Protein AF-A0A2N1JM98-F1 (afdb_monomer_lite)

Foldseek 3Di:
DVVLCVVLVVLLVLLLVLLVVCVVDDLVSNLVSLVVNLVSLVVQLVDDDDPVCNVVSNVLSVQLNVLSVVLNVCSVVVHDNVVSSVSNNVSSVSNCVSVVD

Radius of gyration: 13.34 Å; chains: 1; bounding box: 35×18×38 Å

Sequence (101 aa):
MGAFAAQVQLHLDDARTGLGMLDGSSPADAAQIVDQLQQDAERLAETATPSEIEDDWSSSVGEYQSALTALRSAVDKGADTSGATDAARAMLQTLRDLLDI

Secondary structure (DSSP, 8-state):
-HHHHHHHHHHHHHHHHHHHHTTT--HHHHHHHHHHHHHHHHHHHHSPPPTTTHHHHHHHHHHHHHHHHHHHHHHHTT---HHHHHHHHHHHHHHHHTTT-

Structure (mmCIF, N/CA/C/O backbone):
data_AF-A0A2N1JM98-F1
#
_entry.id   AF-A0A2N1JM98-F1
#
loop_
_atom_site.group_PDB
_atom_site.id
_atom_site.type_symbol
_atom_site.label_atom_id
_atom_site.label_alt_id
_atom_site.label_comp_id
_atom_site.label_a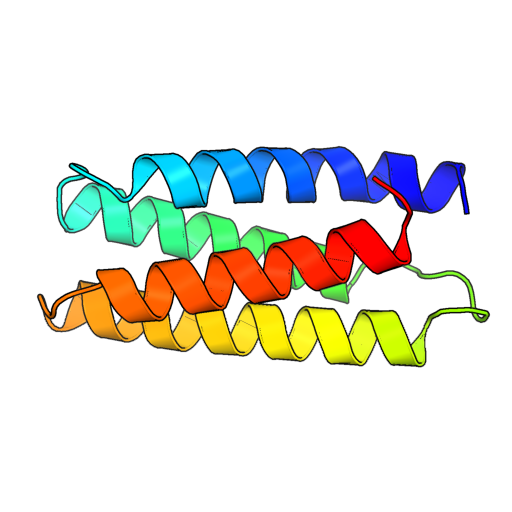sym_id
_atom_site.label_entity_id
_atom_site.label_seq_id
_atom_site.pdbx_PDB_ins_code
_atom_site.Cartn_x
_atom_site.Cartn_y
_atom_site.Cartn_z
_atom_site.occupancy
_atom_site.B_iso_or_equiv
_atom_site.auth_seq_id
_atom_site.auth_comp_id
_atom_site.auth_asym_id
_atom_site.auth_atom_id
_atom_site.pdbx_PDB_model_num
ATOM 1 N N . MET A 1 1 ? -17.260 -1.010 11.863 1.00 69.94 1 MET A N 1
ATOM 2 C CA . MET A 1 1 ? -16.816 -1.456 10.526 1.00 69.94 1 MET A CA 1
ATOM 3 C C . MET A 1 1 ? -17.354 -0.588 9.385 1.00 69.94 1 MET A C 1
ATOM 5 O O . MET A 1 1 ? -16.562 0.152 8.828 1.00 69.94 1 MET A O 1
ATOM 9 N N . GLY A 1 2 ? -18.660 -0.566 9.075 1.00 81.81 2 GLY A N 1
ATOM 10 C CA . GLY A 1 2 ? -19.176 0.053 7.831 1.00 81.81 2 GLY A CA 1
ATOM 11 C C . GLY A 1 2 ? -18.787 1.514 7.527 1.00 81.81 2 GLY A C 1
ATOM 12 O O . GLY A 1 2 ? -18.487 1.822 6.381 1.00 81.81 2 GLY A O 1
ATOM 13 N N . ALA A 1 3 ? -18.741 2.410 8.522 1.00 87.06 3 ALA A N 1
ATOM 14 C CA . ALA A 1 3 ? -18.338 3.806 8.289 1.00 87.06 3 ALA A CA 1
ATOM 15 C C . ALA A 1 3 ? -16.837 3.953 7.978 1.00 87.06 3 ALA A C 1
ATOM 17 O O . ALA A 1 3 ? -16.470 4.716 7.092 1.00 87.06 3 ALA A O 1
ATOM 18 N N . PHE A 1 4 ? -15.989 3.191 8.677 1.00 91.31 4 PHE A N 1
ATOM 19 C CA . PHE A 1 4 ? -14.549 3.148 8.419 1.00 91.31 4 PHE A CA 1
ATOM 20 C C . PHE A 1 4 ? -14.257 2.504 7.060 1.00 91.31 4 PHE A C 1
ATOM 22 O O . PHE A 1 4 ? -13.557 3.098 6.249 1.00 91.31 4 PHE A O 1
ATOM 29 N N . ALA A 1 5 ? -14.870 1.349 6.772 1.00 91.44 5 ALA A N 1
ATOM 30 C CA . ALA A 1 5 ? -14.721 0.669 5.487 1.00 91.44 5 ALA A CA 1
ATOM 31 C C . ALA A 1 5 ? -15.116 1.586 4.319 1.00 91.44 5 ALA A C 1
ATOM 33 O O . ALA A 1 5 ? -14.336 1.751 3.390 1.00 91.44 5 ALA A O 1
ATOM 34 N N . ALA A 1 6 ? -16.257 2.280 4.406 1.00 90.75 6 ALA A N 1
ATOM 35 C CA . ALA A 1 6 ? -16.677 3.239 3.383 1.00 90.75 6 ALA A CA 1
ATOM 36 C C . ALA A 1 6 ? -15.706 4.425 3.220 1.00 90.75 6 ALA A C 1
ATOM 38 O O . ALA A 1 6 ? -15.557 4.944 2.116 1.00 90.75 6 ALA A O 1
ATOM 39 N N . GLN A 1 7 ? -15.049 4.857 4.302 1.00 92.00 7 GLN A N 1
ATOM 40 C CA . GLN A 1 7 ? -14.068 5.942 4.267 1.00 92.00 7 GLN A CA 1
ATOM 41 C C . GLN A 1 7 ? -12.793 5.541 3.515 1.00 92.00 7 GLN A C 1
ATOM 43 O O . GLN A 1 7 ? -12.280 6.333 2.729 1.00 92.00 7 GLN A O 1
ATOM 48 N N . VAL A 1 8 ? -12.284 4.328 3.739 1.00 94.75 8 VAL A N 1
ATOM 49 C CA . VAL A 1 8 ? -11.033 3.861 3.115 1.00 94.75 8 VAL A CA 1
ATOM 50 C C . VAL A 1 8 ? -11.248 3.179 1.764 1.00 94.75 8 VAL A C 1
ATOM 52 O O . VAL A 1 8 ? -10.320 3.115 0.962 1.00 94.75 8 VAL A O 1
ATOM 55 N N . GLN A 1 9 ? -12.467 2.716 1.470 1.00 93.69 9 GLN A N 1
ATOM 56 C CA . GLN A 1 9 ? -12.789 1.974 0.251 1.00 93.69 9 GLN A CA 1
ATOM 57 C C . GLN A 1 9 ? -12.407 2.727 -1.027 1.00 93.69 9 GLN A C 1
ATOM 59 O O . GLN A 1 9 ? -11.836 2.114 -1.923 1.00 93.69 9 GLN A O 1
ATOM 64 N N . LEU A 1 10 ? -12.663 4.040 -1.104 1.00 92.00 10 LEU A N 1
ATOM 65 C CA . LEU A 1 10 ? -12.308 4.836 -2.286 1.00 92.00 10 LEU A CA 1
ATOM 66 C C . LEU A 1 10 ? -10.805 4.745 -2.587 1.00 92.00 10 LEU A C 1
ATOM 68 O O . LEU A 1 10 ? -10.420 4.442 -3.710 1.00 92.00 10 LEU A O 1
ATOM 72 N N . HIS A 1 11 ? -9.964 4.915 -1.565 1.00 93.94 11 HIS A N 1
ATOM 73 C CA . HIS A 1 11 ? -8.512 4.817 -1.705 1.00 93.94 11 HIS A CA 1
ATOM 74 C C . HIS A 1 11 ? -8.059 3.396 -2.072 1.00 93.94 11 HIS A C 1
ATOM 76 O O . HIS A 1 11 ? -7.132 3.231 -2.860 1.00 93.94 11 HIS A O 1
ATOM 82 N N . LEU A 1 12 ? -8.715 2.360 -1.540 1.00 96.00 12 LEU A N 1
ATOM 83 C CA . LEU A 1 12 ? -8.391 0.963 -1.853 1.00 96.00 12 LEU A CA 1
ATOM 84 C C . LEU A 1 12 ? -8.814 0.564 -3.280 1.00 96.00 12 LEU A C 1
ATOM 86 O O . LEU A 1 12 ? -8.120 -0.217 -3.935 1.00 96.00 12 LEU A O 1
ATOM 90 N N . ASP A 1 13 ? -9.938 1.084 -3.774 1.00 95.62 13 ASP A N 1
ATOM 91 C CA . ASP A 1 13 ? -10.420 0.867 -5.144 1.00 95.62 13 ASP A CA 1
ATOM 92 C C . ASP A 1 13 ? -9.561 1.633 -6.168 1.00 95.62 13 ASP A C 1
ATOM 94 O O . ASP A 1 13 ? -9.172 1.075 -7.205 1.00 95.62 13 ASP A O 1
ATOM 98 N N . ASP A 1 14 ? -9.187 2.874 -5.847 1.00 94.06 14 ASP A N 1
ATOM 99 C CA . ASP A 1 14 ? -8.250 3.672 -6.641 1.00 94.06 14 ASP A CA 1
ATOM 100 C C . ASP A 1 14 ? -6.874 3.000 -6.687 1.00 94.06 14 ASP A C 1
ATOM 102 O O . ASP A 1 14 ? -6.291 2.853 -7.764 1.00 94.06 14 ASP A O 1
ATOM 106 N N . ALA A 1 15 ? -6.391 2.480 -5.554 1.00 96.00 15 ALA A N 1
ATOM 107 C CA . ALA A 1 15 ? -5.130 1.754 -5.488 1.00 96.00 15 ALA A CA 1
ATOM 108 C C . ALA A 1 15 ? -5.118 0.506 -6.379 1.00 96.00 15 ALA A C 1
ATOM 110 O O . ALA A 1 15 ? -4.157 0.260 -7.114 1.00 96.00 15 ALA A O 1
ATOM 111 N N . ARG A 1 16 ? -6.214 -0.262 -6.372 1.00 96.25 16 ARG A N 1
ATOM 112 C CA . ARG A 1 16 ? -6.376 -1.442 -7.232 1.00 96.25 16 ARG A CA 1
ATOM 113 C C . ARG A 1 16 ? -6.308 -1.058 -8.705 1.00 96.25 16 ARG A C 1
ATOM 115 O O . ARG A 1 16 ? -5.668 -1.749 -9.498 1.00 96.25 16 ARG A O 1
ATOM 122 N N . THR A 1 17 ? -6.962 0.043 -9.057 1.00 95.00 17 THR A N 1
ATOM 123 C CA . THR A 1 17 ? -6.979 0.574 -10.418 1.00 95.00 17 THR A CA 1
ATOM 124 C C . THR A 1 17 ? -5.588 1.052 -10.836 1.00 95.00 17 THR A C 1
ATOM 126 O O . THR A 1 17 ? -5.104 0.648 -11.892 1.00 95.00 17 THR A O 1
ATOM 129 N N . GLY A 1 18 ? -4.902 1.824 -9.988 1.00 95.12 18 GLY A N 1
ATOM 130 C CA . GLY A 1 18 ? -3.543 2.309 -10.235 1.00 95.12 18 GLY A CA 1
ATOM 131 C C . GLY A 1 18 ? -2.538 1.173 -10.435 1.00 95.12 18 GLY A C 1
ATOM 132 O O . GLY A 1 18 ? -1.812 1.161 -11.426 1.00 95.12 18 GLY A O 1
ATOM 133 N N . LEU A 1 19 ? -2.559 0.149 -9.573 1.00 95.69 19 LEU A N 1
ATOM 134 C CA . LEU A 1 19 ? -1.724 -1.050 -9.738 1.00 95.69 19 LEU A CA 1
ATOM 135 C C . LEU A 1 19 ? -2.053 -1.839 -11.016 1.00 95.69 19 LEU A C 1
ATOM 137 O O . LEU A 1 19 ? -1.188 -2.525 -11.559 1.00 95.69 19 LEU A O 1
ATOM 141 N N . GLY A 1 20 ? -3.294 -1.775 -11.504 1.00 94.12 20 GLY A N 1
ATOM 142 C CA . GLY A 1 20 ? -3.695 -2.352 -12.790 1.00 94.12 20 GLY A CA 1
ATOM 143 C C . GLY A 1 20 ? -3.196 -1.557 -14.001 1.00 94.12 20 GLY A C 1
ATOM 144 O O . GLY A 1 20 ? -2.952 -2.139 -15.052 1.00 94.12 20 GLY A O 1
ATOM 145 N N . MET A 1 21 ? -3.007 -0.243 -13.857 1.00 93.00 21 MET A N 1
ATOM 146 C CA . MET A 1 21 ? -2.524 0.643 -14.925 1.00 93.00 21 MET A CA 1
ATOM 147 C C . MET A 1 21 ? -1.011 0.565 -15.147 1.00 93.00 21 MET A C 1
ATOM 149 O O . MET A 1 21 ? -0.535 0.969 -16.206 1.00 93.00 21 MET A O 1
ATOM 153 N N . LEU A 1 22 ? -0.241 0.051 -14.182 1.00 92.00 22 LEU A N 1
ATOM 154 C CA . LEU A 1 22 ? 1.216 -0.079 -14.315 1.00 92.00 22 LEU A CA 1
ATOM 155 C C . LEU A 1 22 ? 1.625 -0.967 -15.494 1.00 92.00 22 LEU A C 1
ATOM 157 O O . LEU A 1 22 ? 2.646 -0.709 -16.133 1.00 92.00 22 LEU A O 1
ATOM 161 N N . ASP A 1 23 ? 0.809 -1.970 -15.816 1.00 85.19 23 ASP A N 1
ATOM 162 C CA . ASP A 1 23 ? 1.043 -2.850 -16.953 1.00 85.19 23 ASP A CA 1
ATOM 163 C C . ASP A 1 23 ? 0.856 -2.075 -18.267 1.00 85.19 23 ASP A C 1
ATOM 165 O O . ASP A 1 23 ? -0.249 -1.701 -18.655 1.00 85.19 23 ASP A O 1
ATOM 169 N N . GLY A 1 24 ? 1.965 -1.826 -18.967 1.00 82.19 24 GLY A N 1
ATOM 170 C CA . GLY A 1 24 ? 1.978 -1.068 -20.223 1.00 82.19 24 GLY A CA 1
ATOM 171 C C . GLY A 1 24 ? 2.119 0.449 -20.063 1.00 82.19 24 GLY A C 1
ATOM 172 O O . GLY A 1 24 ? 2.138 1.153 -21.075 1.00 82.19 24 GLY A O 1
ATOM 173 N N . SER A 1 25 ? 2.265 0.954 -18.834 1.00 90.06 25 SER A N 1
ATOM 174 C CA . SER A 1 25 ? 2.607 2.358 -18.584 1.00 90.06 25 SER A CA 1
ATOM 175 C C . SER A 1 25 ? 4.049 2.673 -18.983 1.00 90.06 25 SER A C 1
ATOM 177 O O . SER A 1 25 ? 4.941 1.823 -18.910 1.00 90.06 25 SER A O 1
ATOM 179 N N . SER A 1 26 ? 4.308 3.923 -19.377 1.00 91.69 26 SER A N 1
ATOM 180 C CA . SER A 1 26 ? 5.687 4.392 -19.529 1.00 91.69 26 SER A CA 1
ATOM 181 C C . SER A 1 26 ? 6.376 4.476 -18.155 1.00 91.69 26 SER A C 1
ATOM 183 O O . SER A 1 26 ? 5.689 4.626 -17.147 1.00 91.69 26 SER A O 1
ATOM 185 N N . PRO A 1 27 ? 7.720 4.429 -18.061 1.00 90.62 27 PRO A N 1
ATOM 186 C CA . PRO A 1 27 ? 8.402 4.536 -16.767 1.00 90.62 27 PRO A CA 1
ATOM 187 C C . PRO A 1 27 ? 8.079 5.826 -15.996 1.00 90.62 27 PRO A C 1
ATOM 189 O O . PRO A 1 27 ? 8.021 5.809 -14.771 1.00 90.62 27 PRO A O 1
ATOM 192 N N . ALA A 1 28 ? 7.849 6.936 -16.706 1.00 92.31 28 ALA A N 1
ATOM 193 C CA . ALA A 1 28 ? 7.473 8.207 -16.091 1.00 92.31 28 ALA A CA 1
ATOM 194 C C . ALA A 1 28 ? 6.044 8.163 -15.528 1.00 92.31 28 ALA A C 1
ATOM 196 O O . ALA A 1 28 ? 5.825 8.574 -14.391 1.00 92.31 28 ALA A O 1
ATOM 197 N N . ASP A 1 29 ? 5.099 7.605 -16.291 1.00 94.75 29 ASP A N 1
ATOM 198 C CA . ASP A 1 29 ? 3.716 7.437 -15.832 1.00 94.75 29 ASP A CA 1
ATOM 199 C C . ASP A 1 29 ? 3.651 6.445 -14.666 1.00 94.75 29 ASP A C 1
ATOM 201 O O . ASP A 1 29 ? 2.986 6.700 -13.668 1.00 94.75 29 ASP A O 1
ATOM 205 N N . ALA A 1 30 ? 4.404 5.344 -14.747 1.00 95.19 30 ALA A N 1
ATOM 206 C CA . ALA A 1 30 ? 4.511 4.359 -13.679 1.00 95.19 30 ALA A CA 1
ATOM 207 C C . ALA A 1 30 ? 5.063 4.982 -12.391 1.00 95.19 30 ALA A C 1
ATOM 209 O O . ALA A 1 30 ? 4.523 4.728 -11.318 1.00 95.19 30 ALA A O 1
ATOM 210 N N . ALA A 1 31 ? 6.094 5.829 -12.483 1.00 96.12 31 ALA A N 1
ATOM 211 C CA . ALA A 1 31 ? 6.623 6.545 -11.325 1.00 96.12 31 ALA A CA 1
ATOM 212 C C . ALA A 1 31 ? 5.551 7.439 -10.689 1.00 96.12 31 ALA A C 1
ATOM 214 O O . ALA A 1 31 ? 5.332 7.357 -9.484 1.00 96.12 31 ALA A O 1
ATOM 215 N N . GLN A 1 32 ? 4.825 8.211 -11.503 1.00 96.56 32 GLN A N 1
ATOM 216 C CA . GLN A 1 32 ? 3.750 9.078 -11.025 1.00 96.56 32 GLN A CA 1
ATOM 217 C C . GLN A 1 32 ? 2.599 8.288 -10.380 1.00 96.56 32 GLN A C 1
ATOM 219 O O . GLN A 1 32 ? 2.073 8.706 -9.349 1.00 96.56 32 GLN A O 1
ATOM 224 N N . ILE A 1 33 ? 2.215 7.147 -10.960 1.00 96.50 33 ILE A N 1
ATOM 225 C CA . ILE A 1 33 ? 1.203 6.252 -10.385 1.00 96.50 33 ILE A CA 1
ATOM 226 C C . ILE A 1 33 ? 1.673 5.754 -9.016 1.00 96.50 33 ILE A C 1
ATOM 228 O O . ILE A 1 33 ? 0.928 5.856 -8.047 1.00 96.50 33 ILE A O 1
ATOM 232 N N . VAL A 1 34 ? 2.906 5.251 -8.908 1.00 97.12 34 VAL A N 1
ATOM 233 C CA . VAL A 1 34 ? 3.429 4.725 -7.638 1.00 97.12 34 VAL A CA 1
ATOM 234 C C . VAL A 1 34 ? 3.552 5.822 -6.577 1.00 97.12 34 VAL A C 1
ATOM 236 O O . VAL A 1 34 ? 3.189 5.577 -5.430 1.00 97.12 34 VAL A O 1
ATOM 239 N N . ASP A 1 35 ? 3.976 7.032 -6.947 1.00 97.50 35 ASP A N 1
ATOM 240 C CA . ASP A 1 35 ? 4.041 8.175 -6.025 1.00 97.50 35 ASP A CA 1
ATOM 241 C C . ASP A 1 35 ? 2.651 8.533 -5.464 1.00 97.50 35 ASP A C 1
ATOM 243 O O . ASP A 1 35 ? 2.517 8.862 -4.284 1.00 97.50 35 ASP A O 1
ATOM 247 N N . GLN A 1 36 ? 1.602 8.454 -6.290 1.00 96.69 36 GLN A N 1
ATOM 248 C CA . GLN A 1 36 ? 0.222 8.656 -5.843 1.00 96.69 36 GLN A CA 1
ATOM 249 C C . GLN A 1 36 ? -0.228 7.533 -4.896 1.00 96.69 36 GLN A C 1
ATOM 251 O O . GLN A 1 36 ? -0.772 7.814 -3.831 1.00 96.69 36 GLN A O 1
ATOM 256 N N . LEU A 1 37 ? 0.067 6.272 -5.231 1.00 97.62 37 LEU A N 1
ATOM 257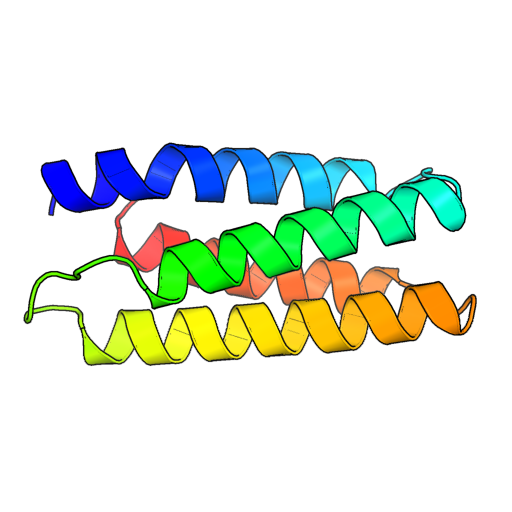 C CA . LEU A 1 37 ? -0.251 5.123 -4.375 1.00 97.62 37 LEU A CA 1
ATOM 258 C C . LEU A 1 37 ? 0.415 5.226 -2.998 1.00 97.62 37 LEU A C 1
ATOM 260 O O . LEU A 1 37 ? -0.197 4.865 -1.994 1.00 97.62 37 LEU A O 1
ATOM 264 N N . GLN A 1 38 ? 1.655 5.720 -2.935 1.00 97.88 38 GLN A N 1
ATOM 265 C CA . GLN A 1 38 ? 2.364 5.936 -1.672 1.00 97.88 38 GLN A CA 1
ATOM 266 C C . GLN A 1 38 ? 1.684 7.014 -0.821 1.00 97.88 38 GLN A C 1
ATOM 268 O O . GLN A 1 38 ? 1.471 6.793 0.369 1.00 97.88 38 GLN A O 1
ATOM 273 N N . GLN A 1 39 ? 1.261 8.127 -1.427 1.00 96.94 39 GLN A N 1
ATOM 274 C CA . GLN A 1 39 ? 0.502 9.170 -0.724 1.00 96.94 39 GLN A CA 1
ATOM 275 C C . GLN A 1 39 ? -0.846 8.657 -0.205 1.00 96.94 39 GLN A C 1
ATOM 277 O O . GLN A 1 39 ? -1.266 9.011 0.895 1.00 96.94 39 GLN A O 1
ATOM 282 N N . ASP A 1 40 ? -1.542 7.823 -0.976 1.00 95.88 40 ASP A N 1
ATOM 283 C CA . ASP A 1 40 ? -2.793 7.215 -0.520 1.00 95.88 40 ASP A CA 1
ATOM 284 C C . ASP A 1 40 ? -2.543 6.226 0.626 1.00 95.88 40 ASP A C 1
ATOM 286 O O . ASP A 1 40 ? -3.285 6.221 1.607 1.00 95.88 40 ASP A O 1
ATOM 290 N N . ALA A 1 41 ? -1.454 5.456 0.573 1.00 96.94 41 ALA A N 1
ATOM 291 C CA . ALA A 1 41 ? -1.057 4.570 1.663 1.00 96.94 41 ALA A CA 1
ATOM 292 C C . ALA A 1 41 ? -0.693 5.329 2.953 1.00 96.94 41 ALA A C 1
ATOM 294 O O . ALA A 1 41 ? -0.958 4.833 4.047 1.00 96.94 41 ALA A O 1
ATOM 295 N N . GLU A 1 42 ? -0.115 6.529 2.862 1.00 96.31 42 GLU A N 1
ATOM 296 C CA . GLU A 1 42 ? 0.096 7.414 4.018 1.00 96.31 42 GLU A CA 1
ATOM 297 C C . GLU A 1 42 ? -1.241 7.871 4.620 1.00 96.31 42 GLU A C 1
ATOM 299 O O . GLU A 1 42 ? -1.448 7.749 5.827 1.00 96.31 42 GLU A O 1
ATOM 304 N N . ARG A 1 43 ? -2.204 8.288 3.787 1.00 94.38 43 ARG A N 1
ATOM 305 C CA . ARG A 1 43 ? -3.555 8.658 4.256 1.00 94.38 43 ARG A CA 1
ATOM 306 C C . ARG A 1 43 ? -4.273 7.491 4.936 1.00 94.38 43 ARG A C 1
ATOM 308 O O . ARG A 1 43 ? -4.969 7.694 5.931 1.00 94.38 43 ARG A O 1
ATOM 315 N N . LEU A 1 44 ? -4.111 6.271 4.421 1.00 95.62 44 LEU A N 1
ATOM 316 C CA . LEU A 1 44 ? -4.659 5.059 5.039 1.00 95.62 44 LEU A CA 1
ATOM 317 C C . LEU A 1 44 ? -4.053 4.802 6.427 1.00 95.62 44 LEU A C 1
ATOM 319 O O . LEU A 1 44 ? -4.782 4.407 7.337 1.00 95.62 44 LEU A O 1
ATOM 323 N N . ALA A 1 45 ? -2.754 5.060 6.602 1.00 95.56 45 ALA A N 1
ATOM 324 C CA . ALA A 1 45 ? -2.074 4.926 7.891 1.00 95.56 45 ALA A CA 1
ATOM 325 C C . ALA A 1 45 ? -2.540 5.976 8.913 1.00 95.56 45 ALA A C 1
ATOM 327 O O . ALA A 1 45 ? -2.637 5.685 10.101 1.00 95.56 45 ALA A O 1
ATOM 328 N N . GLU A 1 46 ? -2.852 7.191 8.457 1.00 93.62 46 GLU A N 1
ATOM 329 C CA . GLU A 1 46 ? -3.339 8.286 9.307 1.00 93.62 46 GLU A CA 1
ATOM 330 C C . GLU A 1 46 ? -4.840 8.199 9.627 1.00 93.62 46 GLU A C 1
ATOM 332 O O . GLU A 1 46 ? -5.355 8.949 10.463 1.00 93.62 46 GLU A O 1
ATOM 337 N N . THR A 1 47 ? -5.573 7.306 8.960 1.00 93.12 47 THR A N 1
ATOM 338 C CA . THR A 1 47 ? -7.015 7.181 9.158 1.00 93.12 47 THR A CA 1
ATOM 339 C C . THR A 1 47 ? -7.317 6.525 10.503 1.00 93.12 47 THR A C 1
ATOM 341 O O . THR A 1 47 ? -6.839 5.434 10.796 1.00 93.12 47 THR A O 1
ATOM 344 N N . ALA A 1 48 ? -8.173 7.165 11.307 1.00 90.75 48 ALA A N 1
ATOM 345 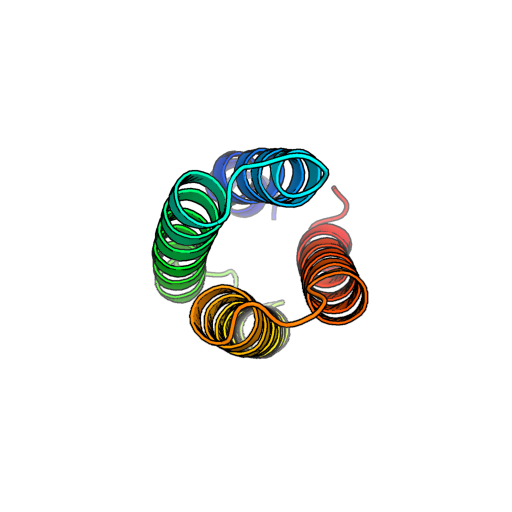C CA . ALA A 1 48 ? -8.614 6.618 12.585 1.00 90.75 48 ALA A CA 1
ATOM 346 C C . ALA A 1 48 ? -9.352 5.283 12.389 1.00 90.75 48 ALA A C 1
ATOM 348 O O . ALA A 1 48 ? -10.416 5.229 11.763 1.00 90.75 48 ALA A O 1
ATOM 349 N N . THR A 1 49 ? -8.790 4.217 12.949 1.00 92.19 49 THR A N 1
ATOM 350 C CA . THR A 1 49 ? -9.292 2.850 12.818 1.00 92.19 49 THR A CA 1
ATOM 351 C C . THR A 1 49 ? -10.107 2.427 14.042 1.00 92.19 49 THR A C 1
ATOM 353 O O . THR A 1 49 ? -9.921 2.945 15.146 1.00 92.19 49 THR A O 1
ATOM 356 N N . PRO A 1 50 ? -11.060 1.492 13.886 1.00 92.12 50 PRO A N 1
ATOM 357 C CA . PRO A 1 50 ? -11.691 0.837 15.023 1.00 92.12 50 PRO A CA 1
ATOM 358 C C . PRO A 1 50 ? -10.655 0.037 15.820 1.00 92.12 50 PRO A C 1
ATOM 360 O O . PRO A 1 50 ? -9.905 -0.739 15.234 1.00 92.12 50 PRO A O 1
ATOM 363 N N . SER A 1 51 ? -10.693 0.134 17.151 1.00 93.25 51 SER A N 1
ATOM 364 C CA . SER A 1 51 ? -9.764 -0.575 18.048 1.00 93.25 51 SER A CA 1
ATOM 365 C C . SER A 1 51 ? -9.760 -2.099 17.869 1.00 93.25 51 SER A C 1
ATOM 367 O O . SER A 1 51 ? -8.811 -2.763 18.256 1.00 93.25 51 SER A O 1
ATOM 369 N N . GLU A 1 52 ? -10.831 -2.668 17.306 1.00 93.12 52 GLU A N 1
ATOM 370 C CA . GLU A 1 52 ? -10.945 -4.104 17.012 1.00 93.12 52 GLU A CA 1
ATOM 371 C C . GLU A 1 52 ? -9.963 -4.584 15.932 1.00 93.12 52 GLU A C 1
ATOM 373 O O . GLU A 1 52 ? -9.648 -5.768 15.911 1.00 93.12 52 GLU A O 1
ATOM 378 N N . ILE A 1 53 ? -9.499 -3.692 15.047 1.00 94.31 53 ILE A N 1
ATOM 379 C CA . ILE A 1 53 ? -8.595 -4.012 13.928 1.00 94.31 53 ILE A CA 1
ATOM 380 C C . ILE A 1 53 ? -7.385 -3.078 13.848 1.00 94.31 53 ILE A C 1
ATOM 382 O O . ILE A 1 53 ? -6.696 -3.060 12.836 1.00 94.31 53 ILE A O 1
ATOM 386 N N . GLU A 1 54 ? -7.148 -2.254 14.867 1.00 94.19 54 GLU A N 1
ATOM 387 C CA . GLU A 1 54 ? -6.121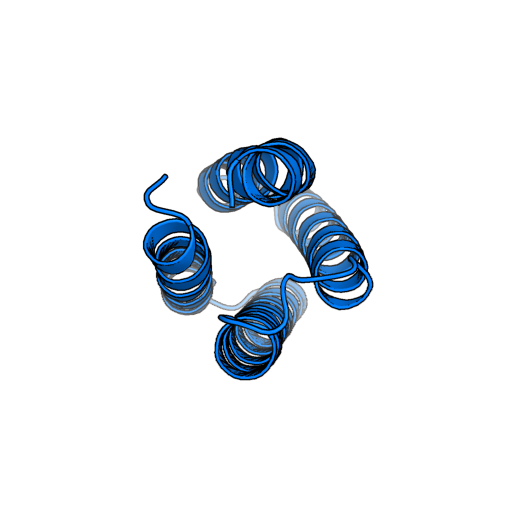 -1.206 14.831 1.00 94.19 54 GLU A CA 1
ATOM 388 C C . GLU A 1 54 ? -4.724 -1.775 14.547 1.00 94.19 54 GLU A C 1
ATOM 390 O O . GLU A 1 54 ? -4.041 -1.296 13.638 1.00 94.19 54 GLU A O 1
ATOM 395 N N . ASP A 1 55 ? -4.343 -2.838 15.259 1.00 95.81 55 ASP A N 1
ATOM 396 C CA . ASP A 1 55 ? -3.047 -3.501 15.094 1.00 95.81 55 ASP A CA 1
ATOM 397 C C . ASP A 1 55 ? -2.922 -4.175 13.716 1.00 95.81 55 ASP A C 1
ATOM 399 O O . ASP A 1 55 ? -1.938 -3.956 13.004 1.00 95.81 55 ASP A O 1
ATOM 403 N N . ASP A 1 56 ? -3.939 -4.943 13.307 1.00 96.12 56 ASP A N 1
ATOM 404 C CA . ASP A 1 56 ? -3.951 -5.661 12.024 1.00 96.12 56 ASP A CA 1
ATOM 405 C C . ASP A 1 56 ? -3.932 -4.692 10.834 1.00 96.12 56 ASP A C 1
ATOM 407 O O . ASP A 1 56 ? -3.213 -4.907 9.853 1.00 96.12 56 ASP A O 1
ATOM 411 N N . TRP A 1 57 ? -4.682 -3.591 10.932 1.00 96.00 57 TRP A N 1
ATOM 412 C CA . TRP A 1 57 ? -4.703 -2.531 9.930 1.00 96.00 57 TRP A CA 1
ATOM 413 C C . TRP A 1 57 ? -3.352 -1.832 9.830 1.00 96.00 57 TRP A C 1
ATOM 415 O O . TRP A 1 57 ? -2.805 -1.721 8.736 1.00 96.00 57 TRP A O 1
ATOM 425 N N . SER A 1 58 ? -2.792 -1.392 10.959 1.00 96.31 58 SER A N 1
ATOM 426 C CA . SER A 1 58 ? -1.497 -0.705 10.999 1.00 96.31 58 SER A CA 1
ATOM 427 C C . SER A 1 58 ? -0.384 -1.577 10.415 1.00 96.31 58 SER A C 1
ATOM 429 O O . SER A 1 58 ? 0.381 -1.130 9.556 1.00 96.31 58 SER A O 1
ATOM 431 N N . SER A 1 59 ? -0.353 -2.858 10.800 1.00 96.94 59 SER A N 1
ATOM 432 C CA . SER A 1 59 ? 0.588 -3.837 10.256 1.00 96.94 59 SER A CA 1
ATOM 433 C C . SER A 1 59 ? 0.416 -4.000 8.743 1.00 96.94 59 SER A C 1
ATOM 435 O O . SER A 1 59 ? 1.385 -3.875 7.993 1.00 96.94 59 SER A O 1
ATOM 437 N N . SER A 1 60 ? -0.817 -4.211 8.276 1.00 97.00 60 SER A N 1
ATOM 438 C CA . SER A 1 60 ? -1.109 -4.437 6.853 1.00 97.00 60 SER A CA 1
ATOM 439 C C . SER A 1 60 ? -0.823 -3.206 5.986 1.00 97.00 60 SER A C 1
ATOM 441 O O . SER A 1 60 ? -0.298 -3.335 4.879 1.00 97.00 60 SER A O 1
ATOM 443 N N . VAL A 1 61 ? -1.111 -1.993 6.479 1.00 97.56 61 VAL A N 1
ATOM 444 C CA . VAL A 1 61 ? -0.767 -0.749 5.772 1.00 97.56 61 VAL A CA 1
ATOM 445 C C . VAL A 1 61 ? 0.750 -0.585 5.699 1.00 97.56 61 VAL A C 1
ATOM 447 O O . VAL A 1 61 ? 1.264 -0.210 4.646 1.00 97.56 61 VAL A O 1
ATOM 450 N N . GLY A 1 62 ? 1.485 -0.922 6.764 1.00 97.94 62 GLY A N 1
ATOM 451 C CA . GLY A 1 62 ? 2.949 -0.903 6.760 1.00 97.94 62 GLY A CA 1
ATOM 452 C C . GLY A 1 62 ? 3.560 -1.866 5.734 1.00 97.94 62 GLY A C 1
ATOM 453 O O . GLY A 1 62 ? 4.485 -1.500 5.003 1.00 97.94 62 GLY A O 1
ATOM 454 N N . GLU A 1 63 ? 3.016 -3.079 5.615 1.00 98.06 63 GLU A N 1
ATOM 455 C CA . GLU A 1 63 ? 3.431 -4.046 4.590 1.00 98.06 63 GLU A CA 1
ATOM 456 C C . GLU A 1 63 ? 3.127 -3.542 3.172 1.00 98.06 63 GLU A C 1
ATOM 458 O O . GLU A 1 63 ? 3.987 -3.609 2.287 1.00 98.06 63 GLU A O 1
ATOM 463 N N . TYR A 1 64 ? 1.947 -2.952 2.964 1.00 98.25 64 TYR A N 1
ATOM 464 C CA . TYR A 1 64 ? 1.575 -2.339 1.691 1.00 98.25 64 TYR A CA 1
ATOM 465 C C . TYR A 1 64 ? 2.502 -1.170 1.311 1.00 98.25 64 TYR A C 1
ATOM 467 O O . TYR A 1 64 ? 3.017 -1.129 0.191 1.00 98.25 64 TYR A O 1
ATOM 475 N N . GLN A 1 65 ? 2.809 -0.266 2.246 1.00 98.38 65 GLN A N 1
ATOM 476 C CA . GLN A 1 65 ? 3.770 0.828 2.042 1.00 98.38 65 GLN A CA 1
ATOM 477 C C . GLN A 1 65 ? 5.174 0.310 1.688 1.00 98.38 65 GLN A C 1
ATOM 479 O O . GLN A 1 65 ? 5.856 0.867 0.819 1.00 98.38 65 GLN A O 1
ATOM 484 N N . SER A 1 66 ? 5.609 -0.781 2.326 1.00 98.19 66 SER A N 1
ATOM 485 C CA . SER A 1 66 ? 6.883 -1.434 2.015 1.00 98.19 66 SER A CA 1
ATOM 486 C C . SER A 1 66 ? 6.902 -1.987 0.585 1.00 98.19 66 SER A C 1
ATOM 488 O O . SER A 1 66 ? 7.851 -1.739 -0.167 1.00 98.19 66 SER A O 1
ATOM 490 N N . ALA A 1 67 ? 5.821 -2.653 0.165 1.00 98.31 67 ALA A N 1
ATOM 491 C CA . ALA A 1 67 ? 5.671 -3.166 -1.195 1.00 98.31 67 ALA A CA 1
ATOM 492 C C . ALA A 1 67 ? 5.690 -2.039 -2.244 1.00 98.31 67 ALA A C 1
ATOM 494 O O . ALA A 1 67 ? 6.399 -2.142 -3.248 1.00 98.31 67 ALA A O 1
ATOM 495 N N . LEU A 1 68 ? 4.997 -0.924 -1.986 1.00 98.25 68 LEU A N 1
ATOM 496 C CA . LEU A 1 68 ? 5.027 0.252 -2.861 1.00 98.25 68 LEU A CA 1
ATOM 497 C C . LEU A 1 68 ? 6.420 0.888 -2.945 1.00 98.25 68 LEU A C 1
ATOM 499 O O . LEU A 1 68 ? 6.843 1.311 -4.018 1.00 98.25 68 LEU A O 1
ATOM 503 N N . THR A 1 69 ? 7.173 0.903 -1.845 1.00 98.31 69 THR A N 1
ATOM 504 C CA . THR A 1 69 ? 8.559 1.396 -1.832 1.00 98.31 69 THR A CA 1
ATOM 505 C C . THR A 1 69 ? 9.475 0.521 -2.692 1.00 98.31 69 THR A C 1
ATOM 507 O O . THR A 1 69 ? 10.295 1.032 -3.462 1.00 98.31 69 THR A O 1
ATOM 510 N N . ALA A 1 70 ? 9.323 -0.803 -2.610 1.00 97.31 70 ALA A N 1
ATOM 511 C CA . ALA A 1 70 ? 10.057 -1.735 -3.463 1.00 97.31 70 ALA A CA 1
ATOM 512 C C . ALA A 1 70 ? 9.706 -1.537 -4.947 1.00 97.31 70 ALA A C 1
ATOM 514 O O . ALA A 1 70 ? 10.602 -1.477 -5.793 1.00 97.31 70 ALA A O 1
ATOM 515 N N . LEU A 1 71 ? 8.418 -1.363 -5.248 1.00 97.50 71 LEU A N 1
ATOM 516 C CA . LEU A 1 71 ? 7.920 -1.081 -6.589 1.00 97.50 71 LEU A CA 1
ATOM 517 C C . LEU A 1 71 ? 8.469 0.240 -7.141 1.00 97.50 71 LEU A C 1
ATOM 519 O O . LEU A 1 71 ? 8.988 0.264 -8.258 1.00 97.50 71 LEU A O 1
ATOM 523 N N . ARG A 1 72 ? 8.461 1.316 -6.347 1.00 97.69 72 ARG A N 1
ATOM 524 C CA . ARG A 1 72 ? 9.039 2.610 -6.737 1.00 97.69 72 ARG A CA 1
ATOM 525 C C . ARG A 1 72 ? 10.516 2.478 -7.088 1.00 97.69 72 ARG A C 1
ATOM 527 O O . ARG A 1 72 ? 10.954 3.009 -8.109 1.00 97.69 72 ARG A O 1
ATOM 534 N N . SER A 1 73 ? 11.261 1.713 -6.286 1.00 97.12 73 SER A N 1
ATOM 535 C CA . SER A 1 73 ? 12.677 1.433 -6.532 1.00 97.12 73 SER A CA 1
ATOM 536 C C . SER A 1 73 ? 12.907 0.637 -7.820 1.00 97.12 73 SER A C 1
ATOM 538 O O . SER A 1 73 ? 13.892 0.886 -8.515 1.00 97.12 73 SER A O 1
ATOM 540 N N . ALA A 1 74 ? 12.026 -0.313 -8.149 1.00 95.88 74 ALA A N 1
ATOM 541 C CA . ALA A 1 74 ? 12.096 -1.060 -9.404 1.00 95.88 74 ALA A CA 1
ATOM 542 C C . ALA A 1 74 ? 11.865 -0.139 -10.612 1.00 95.88 74 ALA A C 1
ATOM 544 O O . ALA A 1 74 ? 12.660 -0.171 -11.553 1.00 95.88 74 ALA A O 1
ATOM 545 N N . VAL A 1 75 ? 10.858 0.742 -10.538 1.00 95.62 75 VAL A N 1
ATOM 546 C CA . VAL A 1 75 ? 10.582 1.759 -11.566 1.00 95.62 75 VAL A CA 1
ATOM 547 C C . VAL A 1 75 ? 11.783 2.690 -11.764 1.00 95.62 75 VAL A C 1
ATOM 549 O O . VAL A 1 75 ? 12.238 2.855 -12.894 1.00 95.62 75 VAL A O 1
ATOM 552 N N . ASP A 1 76 ? 12.358 3.237 -10.685 1.00 95.50 76 ASP A N 1
ATOM 553 C CA . ASP A 1 76 ? 13.521 4.142 -10.762 1.00 95.50 76 ASP A CA 1
ATOM 554 C C . ASP A 1 76 ? 14.746 3.495 -11.411 1.00 95.50 76 ASP A C 1
ATOM 556 O O . ASP A 1 76 ? 15.513 4.147 -12.119 1.00 95.50 76 ASP A O 1
ATOM 560 N N . LYS A 1 77 ? 14.948 2.200 -11.161 1.00 95.25 77 LYS A N 1
ATOM 561 C CA . LYS A 1 77 ? 16.066 1.437 -11.725 1.00 95.25 77 LYS A CA 1
ATOM 562 C C . LYS A 1 77 ? 15.807 0.981 -13.162 1.00 95.25 77 LYS A C 1
ATOM 564 O O . LYS A 1 77 ? 16.708 0.395 -13.760 1.00 95.25 77 LYS A O 1
ATOM 569 N N . GLY A 1 78 ? 14.603 1.198 -13.698 1.00 91.44 78 GLY A N 1
ATOM 570 C CA . GLY A 1 78 ? 14.162 0.604 -14.961 1.00 91.44 78 GLY A CA 1
ATOM 571 C C . GLY A 1 78 ? 14.187 -0.928 -14.929 1.00 91.44 78 GLY A C 1
ATOM 572 O O . GLY A 1 78 ? 14.453 -1.561 -15.949 1.00 91.44 78 GLY A O 1
ATOM 573 N N . ALA A 1 79 ? 14.001 -1.517 -13.745 1.00 91.00 79 ALA A N 1
ATOM 574 C CA . ALA A 1 79 ? 13.964 -2.959 -13.546 1.00 91.00 79 ALA A CA 1
ATOM 575 C C . ALA A 1 79 ? 12.580 -3.526 -13.897 1.00 91.00 79 ALA A C 1
ATOM 577 O O . ALA A 1 79 ? 11.614 -2.784 -14.070 1.00 91.00 79 ALA A O 1
ATOM 578 N N . ASP A 1 80 ? 12.480 -4.854 -13.968 1.00 90.00 80 ASP A N 1
ATOM 579 C CA . ASP A 1 80 ? 11.181 -5.521 -14.057 1.00 90.00 80 ASP A CA 1
ATOM 580 C C . ASP A 1 80 ? 10.351 -5.226 -12.798 1.00 90.00 80 ASP A C 1
ATOM 582 O O . ASP A 1 80 ? 10.787 -5.477 -11.671 1.00 90.00 80 ASP A O 1
ATOM 586 N N . THR A 1 81 ? 9.160 -4.668 -13.001 1.00 93.69 81 THR A N 1
ATOM 587 C CA . THR A 1 81 ? 8.231 -4.286 -11.935 1.00 93.69 81 THR A CA 1
ATOM 588 C C . THR A 1 81 ? 7.243 -5.393 -11.599 1.00 93.69 81 THR A C 1
ATOM 590 O O . THR A 1 81 ? 6.619 -5.314 -10.546 1.00 93.69 81 THR A O 1
ATOM 593 N N . SER A 1 82 ? 7.125 -6.440 -12.425 1.00 92.44 82 SER A N 1
ATOM 594 C CA . SER A 1 82 ? 6.060 -7.450 -12.331 1.00 92.44 82 SER A CA 1
ATOM 595 C C . SER A 1 82 ? 5.945 -8.055 -10.927 1.00 92.44 82 SER A C 1
ATOM 597 O O . SER A 1 82 ? 4.888 -8.000 -10.304 1.00 92.44 82 SER A O 1
ATOM 599 N N . GLY A 1 83 ? 7.063 -8.532 -10.367 1.00 93.56 83 GLY A N 1
ATOM 600 C CA . GLY A 1 83 ? 7.070 -9.123 -9.025 1.00 93.56 83 GLY A CA 1
ATOM 601 C C . GLY A 1 83 ? 6.744 -8.132 -7.900 1.00 93.56 83 GLY A C 1
ATOM 602 O O . GLY A 1 83 ? 6.094 -8.502 -6.924 1.00 93.56 83 GLY A O 1
ATOM 603 N N . ALA A 1 84 ? 7.162 -6.869 -8.028 1.00 95.19 84 ALA A N 1
ATOM 604 C CA . ALA A 1 84 ? 6.869 -5.839 -7.031 1.00 95.19 84 ALA A CA 1
ATOM 605 C C . ALA A 1 84 ? 5.410 -5.360 -7.118 1.00 95.19 84 ALA A C 1
ATOM 607 O O . ALA A 1 84 ? 4.774 -5.127 -6.091 1.00 95.19 84 ALA A O 1
ATOM 608 N N . THR A 1 85 ? 4.861 -5.279 -8.330 1.00 96.00 85 THR A N 1
ATOM 609 C CA . THR A 1 85 ? 3.444 -5.003 -8.575 1.00 96.00 85 THR A CA 1
ATOM 610 C C . THR A 1 85 ? 2.568 -6.108 -7.989 1.00 96.00 85 THR A C 1
ATOM 612 O O . THR A 1 85 ? 1.598 -5.808 -7.297 1.00 96.00 85 THR A O 1
ATOM 615 N N . ASP A 1 86 ? 2.913 -7.380 -8.200 1.00 96.44 86 ASP A N 1
ATOM 616 C CA . ASP A 1 86 ? 2.156 -8.506 -7.644 1.00 96.44 86 ASP A CA 1
ATOM 617 C C . ASP A 1 86 ? 2.209 -8.538 -6.112 1.00 96.44 86 ASP A C 1
ATOM 619 O O . ASP A 1 86 ? 1.185 -8.768 -5.466 1.00 96.44 86 ASP A O 1
ATOM 623 N N . ALA A 1 87 ? 3.363 -8.222 -5.516 1.00 97.00 87 ALA A N 1
ATOM 624 C CA . ALA A 1 87 ? 3.477 -8.063 -4.068 1.00 97.00 87 ALA A CA 1
ATOM 625 C C . ALA A 1 87 ? 2.574 -6.930 -3.544 1.00 97.00 87 ALA A C 1
ATOM 627 O O . ALA A 1 87 ? 1.840 -7.129 -2.578 1.00 97.00 87 ALA A O 1
ATOM 628 N N . ALA A 1 88 ? 2.564 -5.767 -4.205 1.00 97.75 88 ALA A N 1
ATOM 629 C CA . ALA A 1 88 ? 1.692 -4.653 -3.830 1.00 97.75 88 ALA A CA 1
ATOM 630 C C . ALA A 1 88 ? 0.201 -5.008 -3.973 1.00 97.75 88 ALA A C 1
ATOM 632 O O . ALA A 1 88 ? -0.593 -4.679 -3.094 1.00 97.75 88 ALA A O 1
ATOM 633 N N . ARG A 1 89 ? -0.180 -5.737 -5.033 1.00 97.75 89 ARG A N 1
ATOM 634 C CA . ARG A 1 89 ? -1.549 -6.247 -5.231 1.00 97.75 89 ARG A CA 1
ATOM 635 C C . ARG A 1 89 ? -1.961 -7.215 -4.123 1.00 97.75 89 ARG A C 1
ATOM 637 O O . ARG A 1 89 ? -3.087 -7.129 -3.644 1.00 97.75 89 ARG A O 1
ATOM 644 N N . ALA A 1 90 ? -1.063 -8.105 -3.702 1.00 97.88 90 ALA A N 1
ATOM 645 C CA . ALA A 1 90 ? -1.328 -9.041 -2.614 1.0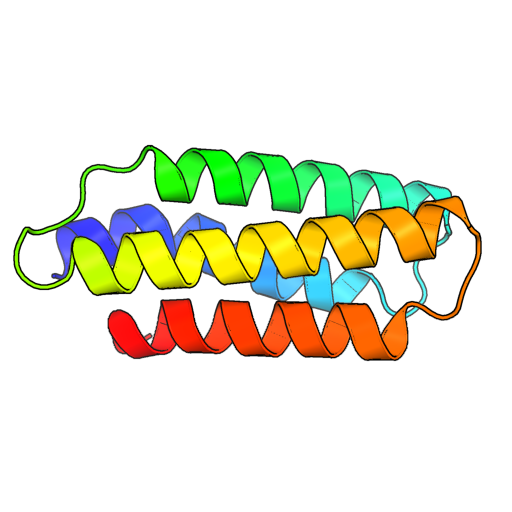0 97.88 90 ALA A CA 1
ATOM 646 C C . ALA A 1 90 ? -1.559 -8.313 -1.281 1.00 97.88 90 ALA A C 1
ATOM 648 O O . ALA A 1 90 ? -2.538 -8.597 -0.600 1.00 97.88 90 ALA A O 1
ATOM 649 N N . MET A 1 91 ? -0.715 -7.333 -0.938 1.00 97.88 91 MET A N 1
ATOM 650 C CA . MET A 1 91 ? -0.876 -6.556 0.301 1.00 97.88 91 MET A CA 1
ATOM 651 C C . MET A 1 91 ? -2.136 -5.686 0.282 1.00 97.88 91 MET A C 1
ATOM 653 O O . MET A 1 91 ? -2.840 -5.583 1.285 1.00 97.88 91 MET A O 1
ATOM 657 N N . LEU A 1 92 ? -2.472 -5.114 -0.878 1.00 97.56 92 LEU A N 1
ATOM 658 C CA . LEU A 1 92 ? -3.738 -4.413 -1.056 1.00 97.56 92 LEU A CA 1
ATOM 659 C C . LEU A 1 92 ? -4.936 -5.351 -0.848 1.00 97.56 92 LEU A C 1
ATOM 661 O O . LEU A 1 92 ? -5.915 -4.946 -0.230 1.00 97.56 92 LEU A O 1
ATOM 665 N N . GLN A 1 93 ? -4.872 -6.595 -1.331 1.00 97.44 93 GLN A N 1
ATOM 666 C CA . GLN A 1 93 ? -5.936 -7.572 -1.095 1.00 97.44 93 GLN A CA 1
ATOM 667 C C . GLN A 1 93 ? -6.075 -7.905 0.395 1.00 97.44 93 GLN A C 1
ATOM 669 O O . GLN A 1 93 ? -7.193 -7.897 0.893 1.00 97.44 93 GLN A O 1
ATOM 674 N N . THR A 1 94 ? -4.971 -8.083 1.128 1.00 96.44 94 THR A N 1
ATOM 675 C CA . THR A 1 94 ? -5.008 -8.289 2.588 1.00 96.44 94 THR A CA 1
ATOM 676 C C . THR A 1 94 ? -5.745 -7.156 3.310 1.00 96.44 94 THR A C 1
ATOM 678 O O . THR A 1 94 ? -6.596 -7.413 4.159 1.00 96.44 94 THR A O 1
ATOM 681 N N . LEU A 1 95 ? -5.476 -5.895 2.944 1.00 95.81 95 LEU A N 1
ATOM 682 C CA . LEU A 1 95 ? -6.171 -4.732 3.516 1.00 95.81 95 LEU A CA 1
ATOM 683 C C . LEU A 1 95 ? -7.678 -4.761 3.261 1.00 95.81 95 LEU A C 1
ATOM 685 O O . LEU A 1 95 ? -8.464 -4.360 4.117 1.00 95.81 95 LEU A O 1
ATOM 689 N N . ARG A 1 96 ? -8.081 -5.216 2.077 1.00 95.81 96 ARG A N 1
ATOM 690 C CA . ARG A 1 96 ? -9.490 -5.335 1.706 1.00 95.81 96 ARG A CA 1
ATOM 691 C C . ARG A 1 96 ? -10.178 -6.494 2.423 1.00 95.81 96 ARG A C 1
ATOM 693 O O . ARG A 1 96 ? -11.292 -6.320 2.906 1.00 95.81 96 ARG A O 1
ATOM 700 N N . ASP A 1 97 ? -9.493 -7.624 2.569 1.00 95.25 97 ASP A N 1
ATOM 701 C CA . ASP A 1 97 ? -10.002 -8.803 3.275 1.00 95.25 97 ASP A CA 1
ATOM 702 C C . ASP A 1 97 ? -10.288 -8.496 4.755 1.00 95.25 9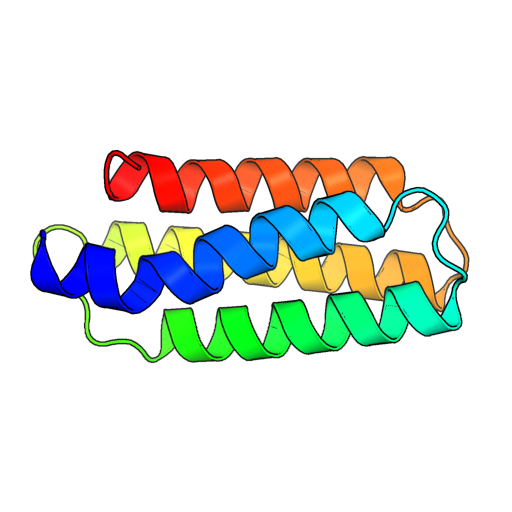7 ASP A C 1
ATOM 704 O O . ASP A 1 97 ? -11.297 -8.952 5.290 1.00 95.25 97 ASP A O 1
ATOM 708 N N . LEU A 1 98 ? -9.471 -7.653 5.407 1.00 93.56 98 LEU A N 1
ATOM 709 C CA . LEU A 1 98 ? -9.732 -7.168 6.775 1.00 93.56 98 LEU A CA 1
ATOM 710 C C . LEU A 1 98 ? -11.060 -6.405 6.912 1.00 93.56 98 LEU A C 1
ATOM 712 O O . LEU A 1 98 ? -11.619 -6.316 8.007 1.00 93.56 98 LEU A O 1
ATOM 716 N N . LEU A 1 99 ? -11.549 -5.830 5.814 1.00 92.44 99 LEU A N 1
ATOM 717 C CA . LEU A 1 99 ? -12.776 -5.040 5.756 1.00 92.44 99 LEU A CA 1
ATOM 718 C C . LEU A 1 99 ? -13.944 -5.796 5.122 1.00 92.44 99 LEU A C 1
ATOM 720 O O . LEU A 1 99 ? -15.049 -5.251 5.105 1.00 92.44 99 LEU A O 1
ATOM 724 N N . ASP A 1 100 ? -13.706 -7.018 4.639 1.00 90.50 100 ASP A N 1
ATOM 725 C CA . ASP A 1 100 ? -14.669 -7.846 3.908 1.00 90.50 100 ASP A CA 1
ATOM 726 C C . ASP A 1 100 ? -15.170 -7.171 2.604 1.00 90.50 100 ASP A C 1
ATOM 728 O O . ASP A 1 100 ? -16.375 -7.147 2.329 1.00 90.50 100 ASP A O 1
ATOM 732 N N . ILE A 1 101 ? -14.252 -6.569 1.813 1.00 86.69 101 ILE A N 1
ATOM 733 C CA . ILE A 1 101 ? -14.552 -5.828 0.553 1.00 86.69 101 ILE A CA 1
ATOM 734 C C . ILE A 1 101 ? -13.728 -6.224 -0.682 1.00 86.69 101 ILE A C 1
ATOM 736 O O . ILE A 1 101 ? -12.618 -6.780 -0.584 1.00 86.69 101 ILE A O 1
#

pLDDT: mean 94.36, std 4.06, range [69.94, 98.38]